Protein AF-A0A947YDY1-F1 (afdb_monomer)

Secondary structure (DSSP, 8-state):
--HHHHHHHHHHHHHHTT-SEEEEE--HHHHHHHHHHHHTTSEEEEEEES-SSGGG-EEEEEEPEETTEES--

Radius of gyration: 11.91 Å; Cα contacts (8 Å, |Δi|>4): 106; chains: 1; bounding box: 31×21×30 Å

Sequence (73 aa):
MDPISDLLTIIRNGYSAKKEIVSVNYSKVKHALVNTLRENGYLDDIKIEGKKEIANKKLVITLKYINNTPAIT

Foldseek 3Di:
DDPQVVLVVQLVVCLVVVHQKDKDQDDPVSVVVLVVCVVVVQWPDWDWDADPDSRGIMIMTGGDDDPSHRSRD

Nearest PDB structures (foldseek):
  8cwo-assembly1_H  TM=8.876E-01  e=5.192E-06  Cutibacterium acnes
  8rdw-assembly1_BQ  TM=9.314E-01  e=1.481E-05  Psychrobacter urativorans
  4pdb-assembly1_A  TM=8.982E-01  e=1.299E-05  Bacillus anthracis str. Sterne
  6yef-assembly1_h  TM=9.108E-01  e=1.129E-04  Staphylococcus aureus subsp. aureus NCTC 8325
  7pah-assembly1_G  TM=8.485E-01  e=6.262E-05  Mycoplasmoides pneumoniae M129

Solvent-accessible surface area (backbone atoms only — not comparable to full-atom values): 4246 Å² total; per-residue (Å²): 136,58,75,64,63,52,49,52,50,51,52,47,50,29,51,76,66,70,39,59,64,47,77,44,77,46,42,76,69,58,50,55,51,54,49,52,40,30,75,74,63,40,29,67,49,77,47,80,48,63,59,96,51,64,91,59,22,28,33,36,36,31,55,35,68,57,91,93,36,62,64,68,132

pLDDT: mean 82.19, std 11.0, range [50.75, 92.06]

Structure (mmCIF, N/CA/C/O backbone):
data_AF-A0A947YDY1-F1
#
_entry.id   AF-A0A947YDY1-F1
#
loop_
_atom_site.group_PDB
_atom_site.id
_atom_site.type_symbol
_atom_site.label_atom_id
_atom_site.label_alt_id
_atom_site.label_comp_id
_atom_site.label_asym_id
_atom_site.label_entity_id
_atom_site.label_seq_id
_atom_site.pdbx_PDB_ins_code
_atom_site.Cartn_x
_atom_site.Cartn_y
_atom_site.Cartn_z
_atom_site.occupancy
_atom_site.B_iso_or_equiv
_atom_site.auth_seq_id
_atom_site.auth_comp_id
_atom_site.auth_asym_id
_atom_site.auth_atom_id
_atom_site.pdbx_PDB_model_num
ATOM 1 N N . MET A 1 1 ? 17.519 -11.400 2.132 1.00 53.28 1 MET A N 1
ATOM 2 C CA . MET A 1 1 ? 16.673 -10.251 2.518 1.00 53.28 1 MET A CA 1
ATOM 3 C C . MET A 1 1 ? 15.582 -10.157 1.471 1.00 53.28 1 MET A C 1
ATOM 5 O O . MET A 1 1 ? 15.872 -9.781 0.342 1.00 53.28 1 MET A O 1
ATOM 9 N N . ASP A 1 2 ? 14.386 -10.643 1.796 1.00 77.44 2 ASP A N 1
ATOM 10 C CA . ASP A 1 2 ? 13.321 -10.848 0.814 1.00 77.44 2 ASP A CA 1
ATOM 11 C C . ASP A 1 2 ? 12.551 -9.549 0.539 1.00 77.44 2 ASP A C 1
ATOM 13 O O . ASP A 1 2 ? 11.951 -8.989 1.462 1.00 77.44 2 ASP A O 1
ATOM 17 N N . PRO A 1 3 ? 12.513 -9.059 -0.713 1.00 75.12 3 PRO A N 1
ATOM 18 C CA . PRO A 1 3 ? 11.867 -7.790 -1.050 1.00 75.12 3 PRO A CA 1
ATOM 19 C C . PRO A 1 3 ? 10.342 -7.810 -0.858 1.00 75.12 3 PRO A C 1
ATOM 21 O O . PRO A 1 3 ? 9.726 -6.744 -0.811 1.00 75.12 3 PRO A O 1
ATOM 24 N N . ILE A 1 4 ? 9.744 -9.001 -0.765 1.00 82.88 4 ILE A N 1
ATOM 25 C CA . ILE A 1 4 ? 8.317 -9.221 -0.504 1.00 82.88 4 ILE A CA 1
ATOM 26 C C . ILE A 1 4 ? 8.017 -9.090 0.993 1.00 82.88 4 ILE A C 1
ATOM 28 O O . ILE A 1 4 ? 7.155 -8.297 1.370 1.00 82.88 4 ILE A O 1
ATOM 32 N N . SER A 1 5 ? 8.757 -9.800 1.850 1.00 85.31 5 SER A N 1
ATOM 33 C CA . SER A 1 5 ? 8.585 -9.719 3.309 1.00 85.31 5 SER A CA 1
ATOM 34 C C . SER A 1 5 ? 8.853 -8.315 3.847 1.00 85.31 5 SER A C 1
ATOM 36 O O . SER A 1 5 ? 8.156 -7.849 4.749 1.00 85.31 5 SER A O 1
ATOM 38 N N . ASP A 1 6 ? 9.819 -7.611 3.256 1.00 86.62 6 ASP A N 1
ATOM 39 C CA . ASP A 1 6 ? 10.102 -6.210 3.569 1.00 86.62 6 ASP A CA 1
ATOM 40 C C . ASP A 1 6 ? 8.897 -5.303 3.256 1.00 86.62 6 ASP A C 1
ATOM 42 O O . ASP A 1 6 ? 8.492 -4.490 4.085 1.00 86.62 6 ASP A O 1
ATOM 46 N N . LEU A 1 7 ? 8.236 -5.510 2.109 1.00 87.81 7 LEU A N 1
ATOM 47 C CA . LEU A 1 7 ? 7.046 -4.744 1.730 1.00 87.81 7 LEU A CA 1
ATOM 48 C C . LEU A 1 7 ? 5.870 -4.990 2.681 1.00 87.81 7 LEU A C 1
ATOM 50 O O . LEU A 1 7 ? 5.225 -4.035 3.110 1.00 87.81 7 LEU A O 1
ATOM 54 N N . LEU A 1 8 ? 5.610 -6.251 3.034 1.00 87.06 8 LEU A N 1
ATOM 55 C CA . LEU A 1 8 ? 4.559 -6.603 3.992 1.00 87.06 8 LEU A CA 1
ATOM 56 C C . LEU A 1 8 ? 4.835 -5.986 5.366 1.00 87.06 8 LEU A C 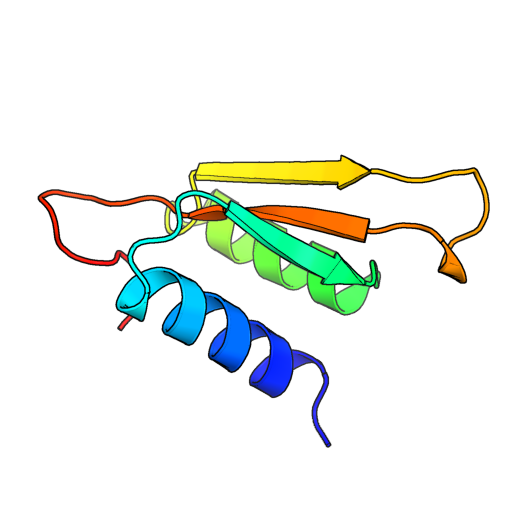1
ATOM 58 O O . LEU A 1 8 ? 3.930 -5.433 5.988 1.00 87.06 8 LEU A O 1
ATOM 62 N N . THR A 1 9 ? 6.096 -5.999 5.802 1.00 89.50 9 THR A N 1
ATOM 63 C CA . THR A 1 9 ? 6.517 -5.359 7.054 1.00 89.50 9 THR A CA 1
ATOM 64 C C . THR A 1 9 ? 6.257 -3.853 7.023 1.00 89.50 9 THR A C 1
ATOM 66 O O . THR A 1 9 ? 5.715 -3.307 7.983 1.00 89.50 9 THR A O 1
ATOM 69 N N . ILE A 1 10 ? 6.572 -3.174 5.915 1.00 89.56 10 ILE A N 1
ATOM 70 C CA . ILE A 1 10 ? 6.305 -1.738 5.744 1.00 89.56 10 ILE A CA 1
ATOM 71 C C . ILE A 1 10 ? 4.802 -1.443 5.773 1.00 89.56 10 ILE A C 1
ATOM 73 O O . ILE A 1 10 ? 4.388 -0.500 6.445 1.00 89.56 10 ILE A O 1
ATOM 77 N N . ILE A 1 11 ? 3.985 -2.242 5.082 1.00 88.31 11 ILE A N 1
ATOM 78 C CA . ILE A 1 11 ? 2.523 -2.084 5.058 1.00 88.31 11 ILE A CA 1
ATOM 79 C C . ILE A 1 11 ? 1.947 -2.270 6.465 1.00 88.31 11 ILE A C 1
ATOM 81 O O . ILE A 1 11 ? 1.205 -1.412 6.938 1.00 88.31 11 ILE A O 1
ATOM 85 N N . ARG A 1 12 ? 2.351 -3.330 7.174 1.00 87.31 12 ARG A N 1
ATOM 86 C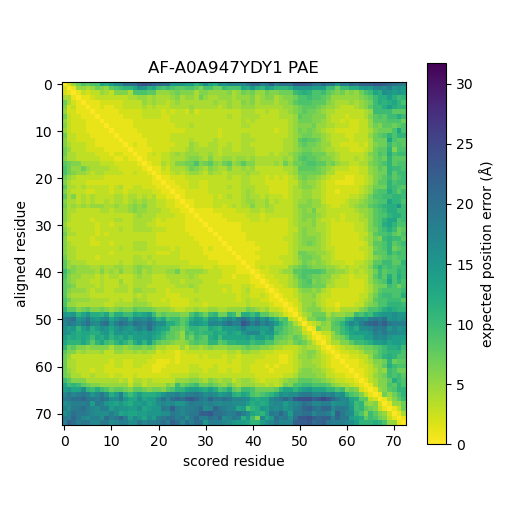 CA . ARG A 1 12 ? 1.923 -3.597 8.554 1.00 87.31 12 ARG A CA 1
ATOM 87 C C . ARG A 1 12 ? 2.321 -2.466 9.498 1.00 87.31 12 ARG A C 1
ATOM 89 O O . ARG A 1 12 ? 1.500 -1.993 10.277 1.00 87.31 12 ARG A O 1
ATOM 96 N N . ASN A 1 13 ? 3.555 -1.977 9.385 1.00 88.75 13 ASN A N 1
ATOM 97 C CA . ASN A 1 13 ? 4.020 -0.828 10.158 1.00 88.75 13 ASN A CA 1
ATOM 98 C C . ASN A 1 13 ? 3.244 0.449 9.804 1.00 88.75 13 ASN A C 1
ATOM 100 O O . ASN A 1 13 ? 2.967 1.249 10.692 1.00 88.75 13 ASN A O 1
ATOM 104 N N . GLY A 1 14 ? 2.863 0.637 8.538 1.00 88.12 14 GLY A N 1
ATOM 105 C CA . GLY A 1 14 ? 1.980 1.719 8.103 1.00 88.12 14 GLY A CA 1
ATOM 106 C C . GLY A 1 14 ? 0.608 1.646 8.773 1.00 88.12 14 GLY A C 1
ATOM 107 O O . GLY A 1 14 ? 0.149 2.646 9.326 1.00 88.12 14 GLY A O 1
ATOM 108 N N . TYR A 1 15 ? 0.018 0.449 8.829 1.00 85.12 15 TYR A N 1
ATOM 109 C CA . TYR A 1 15 ? -1.225 0.198 9.554 1.00 85.12 15 TYR A CA 1
ATOM 110 C C . TYR A 1 15 ? -1.099 0.497 11.047 1.00 85.12 15 TYR A C 1
ATOM 112 O O . TYR A 1 15 ? -1.905 1.263 11.578 1.00 85.12 15 TYR A O 1
ATOM 120 N N . SER A 1 16 ? -0.074 -0.043 11.715 1.00 84.75 16 SER A N 1
ATOM 121 C CA . SER A 1 16 ? 0.179 0.198 13.143 1.00 84.75 16 SER A CA 1
ATOM 122 C C . SER A 1 16 ? 0.449 1.671 13.454 1.00 84.75 16 SER A C 1
ATOM 124 O O . SER A 1 16 ? 0.027 2.164 14.495 1.00 84.75 16 SER A O 1
ATOM 126 N N . ALA A 1 17 ? 1.105 2.393 12.544 1.00 87.75 17 ALA A N 1
ATOM 127 C CA . ALA A 1 17 ? 1.359 3.825 12.660 1.00 87.75 17 ALA A CA 1
ATOM 128 C C . ALA A 1 17 ? 0.160 4.702 12.248 1.00 87.75 17 ALA A C 1
ATOM 130 O O . ALA A 1 17 ? 0.302 5.923 12.222 1.00 87.75 17 ALA A O 1
ATOM 131 N N . LYS A 1 18 ? -0.995 4.104 11.908 1.00 84.31 18 LYS A N 1
ATOM 132 C CA . LYS A 1 18 ? -2.201 4.794 11.413 1.00 84.31 18 LYS A CA 1
ATOM 133 C C . LYS A 1 18 ? -1.915 5.743 10.240 1.00 84.31 18 LYS A C 1
ATOM 135 O O . LYS A 1 18 ? -2.483 6.828 10.159 1.00 84.31 18 LYS A O 1
ATOM 140 N N . LYS A 1 19 ? -1.000 5.355 9.347 1.00 87.94 19 LYS A N 1
ATOM 141 C CA . LYS A 1 19 ? -0.685 6.130 8.144 1.00 87.94 19 LYS A CA 1
ATOM 142 C C . LYS A 1 19 ? -1.705 5.848 7.054 1.00 87.94 19 LYS A C 1
ATOM 144 O O . LYS A 1 19 ? -1.948 4.702 6.716 1.00 87.94 19 LYS A O 1
ATOM 149 N N . GLU A 1 20 ? -2.201 6.892 6.412 1.00 87.00 20 GLU A N 1
ATOM 150 C CA . GLU A 1 20 ? -3.080 6.734 5.247 1.00 87.00 20 GLU A CA 1
ATOM 151 C C . GLU A 1 20 ? -2.311 6.255 4.008 1.00 87.00 20 GLU A C 1
ATOM 153 O O . GLU A 1 20 ? -2.849 5.547 3.164 1.00 87.00 20 GLU A O 1
ATOM 158 N N . ILE A 1 21 ? -1.025 6.603 3.918 1.00 89.94 21 ILE A N 1
ATOM 159 C CA . ILE A 1 21 ? -0.173 6.332 2.760 1.00 89.94 21 ILE A CA 1
ATOM 160 C C . ILE A 1 21 ? 1.213 5.844 3.178 1.00 89.94 21 ILE A C 1
ATOM 162 O O . ILE A 1 21 ? 1.842 6.369 4.102 1.00 89.94 21 ILE A O 1
ATOM 166 N N . VAL A 1 22 ? 1.725 4.862 2.440 1.00 91.31 22 VAL A N 1
ATOM 167 C CA . VAL A 1 22 ? 3.107 4.384 2.531 1.00 91.31 22 VAL A CA 1
ATOM 168 C C . VAL A 1 22 ? 3.777 4.483 1.167 1.00 91.31 22 VAL A C 1
ATOM 170 O O . VAL A 1 22 ? 3.154 4.243 0.137 1.00 91.31 22 VAL A O 1
ATOM 173 N N . SER A 1 23 ? 5.054 4.859 1.143 1.00 90.00 23 SER A N 1
ATOM 174 C CA . SER A 1 23 ? 5.825 4.973 -0.095 1.00 90.00 23 SER A CA 1
ATOM 175 C C . SER A 1 23 ? 7.042 4.062 -0.055 1.00 90.00 23 SER A C 1
ATOM 177 O O . SER A 1 23 ? 7.770 4.005 0.935 1.00 90.00 23 SER A O 1
ATOM 179 N N . VAL A 1 24 ? 7.255 3.331 -1.144 1.00 90.00 24 VAL A N 1
ATOM 180 C CA . VAL A 1 24 ? 8.380 2.408 -1.316 1.00 90.00 24 VAL A CA 1
ATOM 181 C C . VAL A 1 24 ? 9.007 2.596 -2.689 1.00 90.00 24 VAL A C 1
ATOM 183 O O . VAL A 1 24 ? 8.385 3.139 -3.597 1.00 90.00 24 VAL A O 1
ATOM 186 N N . ASN A 1 25 ? 10.240 2.132 -2.878 1.00 88.62 25 ASN A N 1
ATOM 187 C CA . ASN A 1 25 ? 10.846 2.128 -4.210 1.00 88.62 25 ASN A CA 1
ATOM 188 C C . ASN A 1 25 ? 10.068 1.198 -5.146 1.00 88.62 25 ASN A C 1
ATOM 190 O O . ASN A 1 25 ? 9.686 0.084 -4.767 1.00 88.62 25 ASN A O 1
ATOM 194 N N . TYR A 1 26 ? 9.851 1.653 -6.375 1.00 87.88 26 TYR A N 1
ATOM 195 C CA . TYR A 1 26 ? 9.154 0.879 -7.384 1.00 87.88 26 TYR A CA 1
ATOM 196 C C . TYR A 1 26 ? 9.980 -0.345 -7.783 1.00 87.88 26 TYR A C 1
ATOM 198 O O . TYR A 1 26 ? 11.167 -0.271 -8.093 1.00 87.88 26 TYR A O 1
ATOM 206 N N . SER A 1 27 ? 9.311 -1.486 -7.832 1.00 86.81 27 SER A N 1
ATOM 207 C CA . SER A 1 27 ? 9.817 -2.704 -8.447 1.00 86.81 27 SER A CA 1
ATOM 208 C C . SER A 1 27 ? 8.641 -3.417 -9.090 1.00 86.81 27 SER A C 1
ATOM 210 O O . SER A 1 27 ? 7.540 -3.391 -8.540 1.00 86.81 27 SER A O 1
ATOM 212 N N . LYS A 1 28 ? 8.865 -4.078 -10.231 1.00 85.94 28 LYS A N 1
ATOM 213 C CA . LYS A 1 28 ? 7.817 -4.854 -10.912 1.00 85.94 28 LYS A CA 1
ATOM 214 C C . LYS A 1 28 ? 7.185 -5.887 -9.971 1.00 85.94 28 LYS A C 1
ATOM 216 O O . LYS A 1 28 ? 5.968 -6.018 -9.946 1.00 85.94 28 LYS A O 1
ATOM 221 N N . VAL A 1 29 ? 8.007 -6.546 -9.148 1.00 88.31 29 VAL A N 1
ATOM 222 C CA . VAL A 1 29 ? 7.555 -7.550 -8.169 1.00 88.31 29 VAL A CA 1
ATOM 223 C C . VAL A 1 29 ? 6.699 -6.909 -7.076 1.00 88.31 29 VAL A C 1
ATOM 225 O O . VAL A 1 29 ? 5.602 -7.379 -6.793 1.00 88.31 29 VAL A O 1
ATOM 228 N N . LYS A 1 30 ? 7.167 -5.791 -6.500 1.00 88.00 30 LYS A N 1
ATOM 229 C CA . LYS A 1 30 ? 6.431 -5.062 -5.455 1.00 88.00 30 LYS A CA 1
ATOM 230 C C . LYS A 1 30 ? 5.095 -4.540 -5.981 1.00 88.00 30 LYS A C 1
ATOM 232 O O . LYS A 1 30 ? 4.094 -4.675 -5.293 1.00 88.00 30 LYS A O 1
ATOM 237 N N . HIS A 1 31 ? 5.081 -4.002 -7.201 1.00 89.75 31 HIS A N 1
ATOM 238 C CA . HI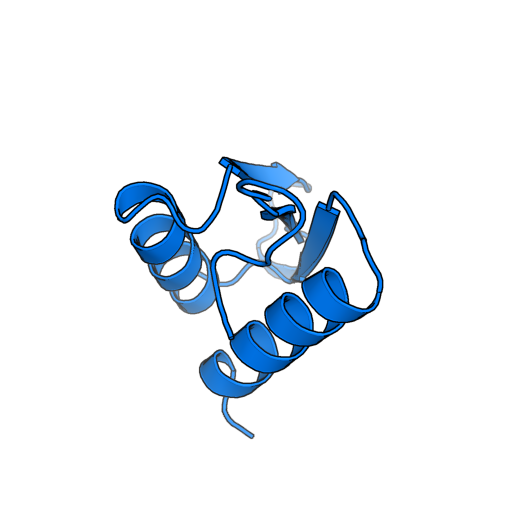S A 1 31 ? 3.876 -3.501 -7.857 1.00 89.75 31 HIS A CA 1
ATOM 239 C C . HIS A 1 31 ? 2.839 -4.601 -8.098 1.00 89.75 31 HIS A C 1
ATOM 241 O O . HIS A 1 31 ? 1.687 -4.413 -7.727 1.00 89.75 31 HIS A O 1
ATOM 247 N N . ALA A 1 32 ? 3.242 -5.755 -8.642 1.00 90.38 32 ALA A N 1
ATOM 248 C CA . ALA A 1 32 ? 2.334 -6.887 -8.842 1.00 90.38 32 ALA A CA 1
ATOM 249 C C . ALA A 1 32 ? 1.702 -7.359 -7.519 1.00 90.38 32 ALA A C 1
ATOM 251 O O . ALA A 1 32 ? 0.501 -7.626 -7.459 1.00 90.38 32 ALA A O 1
ATOM 252 N N . LEU A 1 33 ? 2.496 -7.389 -6.443 1.00 89.06 33 LEU A N 1
ATOM 253 C CA . LEU A 1 33 ? 2.021 -7.771 -5.117 1.00 89.06 33 LEU A CA 1
ATOM 254 C C . LEU A 1 33 ? 0.990 -6.781 -4.556 1.00 89.06 33 LEU A C 1
ATOM 256 O O . LEU A 1 33 ? -0.104 -7.201 -4.187 1.00 89.06 33 LEU A O 1
ATOM 260 N N . VAL A 1 34 ? 1.288 -5.475 -4.514 1.00 90.62 34 VAL A N 1
ATOM 261 C CA . VAL A 1 34 ? 0.290 -4.503 -4.024 1.00 90.62 34 VAL A CA 1
ATOM 262 C C . VAL A 1 34 ? -0.916 -4.379 -4.943 1.00 90.62 34 VAL A C 1
ATOM 264 O O . VAL A 1 34 ? -2.007 -4.124 -4.448 1.00 90.62 34 VAL A O 1
ATOM 267 N N . ASN A 1 35 ? -0.769 -4.601 -6.251 1.00 91.12 35 ASN A N 1
ATOM 268 C CA . ASN A 1 35 ? -1.924 -4.642 -7.140 1.00 91.12 35 ASN A CA 1
ATOM 269 C C . ASN A 1 35 ? -2.851 -5.801 -6.765 1.00 91.12 35 ASN A C 1
ATOM 271 O O . ASN A 1 35 ? -4.039 -5.583 -6.577 1.00 91.12 35 ASN A O 1
ATOM 275 N N . THR A 1 36 ? -2.292 -6.989 -6.518 1.00 90.44 36 THR A N 1
ATOM 276 C CA . THR A 1 36 ? -3.066 -8.146 -6.040 1.00 90.44 36 THR A CA 1
ATOM 277 C C . THR A 1 36 ? -3.764 -7.841 -4.710 1.00 90.44 36 THR A C 1
ATOM 279 O O . THR A 1 36 ? -4.947 -8.131 -4.548 1.00 90.44 36 THR A O 1
ATOM 282 N N . LEU A 1 37 ? -3.066 -7.214 -3.756 1.00 88.06 37 LEU A N 1
ATOM 283 C CA . LEU A 1 37 ? -3.654 -6.826 -2.467 1.00 88.06 37 LEU A CA 1
ATOM 284 C C . LEU A 1 37 ? -4.786 -5.797 -2.628 1.00 88.06 37 LEU A C 1
ATOM 286 O O . LEU A 1 37 ? -5.809 -5.899 -1.953 1.00 88.06 37 LEU A O 1
ATOM 290 N N . ARG A 1 38 ? -4.632 -4.830 -3.539 1.00 88.69 38 ARG A N 1
ATOM 291 C CA . ARG A 1 38 ? -5.680 -3.865 -3.894 1.00 88.69 38 ARG A CA 1
ATOM 292 C C . ARG A 1 38 ? -6.892 -4.553 -4.515 1.00 88.69 38 ARG A C 1
ATOM 294 O O . ARG A 1 38 ? -8.009 -4.273 -4.101 1.00 88.69 38 ARG A O 1
ATOM 301 N N . GLU A 1 39 ? -6.686 -5.465 -5.463 1.00 88.19 39 GLU A N 1
ATOM 302 C CA . GLU A 1 39 ? -7.771 -6.204 -6.125 1.00 88.19 39 GLU A CA 1
ATOM 303 C C . GLU A 1 39 ? -8.562 -7.079 -5.148 1.00 88.19 39 GLU A C 1
ATOM 305 O O . GLU A 1 39 ? -9.780 -7.183 -5.256 1.00 88.19 39 GLU A O 1
ATOM 310 N N . ASN A 1 40 ? -7.896 -7.632 -4.132 1.00 85.88 40 ASN A N 1
ATOM 311 C CA . ASN A 1 40 ? -8.556 -8.351 -3.040 1.00 85.88 40 ASN A CA 1
ATOM 312 C C . ASN A 1 40 ? -9.216 -7.416 -2.004 1.00 85.88 40 ASN A C 1
ATOM 314 O O . ASN A 1 40 ? -9.827 -7.881 -1.045 1.00 85.88 40 ASN A O 1
ATOM 318 N N . GLY A 1 41 ? -9.110 -6.096 -2.176 1.00 82.81 41 GLY A N 1
ATOM 319 C CA . GLY A 1 41 ? -9.768 -5.105 -1.331 1.00 82.81 41 GLY A CA 1
ATOM 320 C C . GLY A 1 41 ? -9.043 -4.781 -0.026 1.00 82.81 41 GLY A C 1
ATOM 321 O O . GLY A 1 41 ? -9.659 -4.165 0.845 1.00 82.81 41 GLY A O 1
ATOM 322 N N . TYR A 1 42 ? -7.768 -5.159 0.109 1.00 83.50 42 TYR A N 1
ATOM 323 C CA . TYR A 1 42 ? -6.942 -4.846 1.280 1.00 83.50 42 TYR A CA 1
ATOM 324 C C . TYR A 1 42 ? -6.338 -3.440 1.234 1.00 83.50 42 TYR A C 1
ATOM 326 O O . TYR A 1 42 ? -6.128 -2.823 2.272 1.00 83.50 42 TYR A O 1
ATOM 334 N N . LEU A 1 43 ? -6.051 -2.936 0.035 1.00 88.81 43 LEU A N 1
ATOM 335 C CA . LEU A 1 43 ? -5.509 -1.596 -0.196 1.00 88.81 43 LEU A CA 1
ATOM 336 C C . LEU A 1 43 ? -6.557 -0.738 -0.903 1.00 88.81 43 LEU A C 1
ATOM 338 O O . LEU A 1 43 ? -7.425 -1.268 -1.594 1.00 88.81 43 LEU A O 1
ATOM 342 N N . ASP A 1 44 ? -6.479 0.574 -0.713 1.00 88.44 44 ASP A N 1
ATOM 343 C CA . ASP A 1 44 ? -7.451 1.512 -1.274 1.00 88.44 44 ASP A CA 1
ATOM 344 C C . ASP A 1 44 ? -7.047 1.898 -2.703 1.00 88.44 44 ASP A C 1
ATOM 346 O O . ASP A 1 44 ? -7.743 1.606 -3.676 1.00 88.44 44 ASP A O 1
ATOM 350 N N . ASP A 1 45 ? -5.838 2.441 -2.842 1.00 89.50 45 ASP A N 1
ATOM 351 C CA . ASP A 1 45 ? -5.293 2.888 -4.119 1.00 89.50 45 ASP A CA 1
ATOM 352 C C . ASP A 1 45 ? -3.777 2.677 -4.191 1.00 89.50 45 ASP A C 1
ATOM 354 O O . ASP A 1 45 ? -3.089 2.584 -3.171 1.00 89.50 45 ASP A O 1
ATOM 358 N N . ILE A 1 46 ? -3.242 2.589 -5.410 1.00 91.12 46 ILE A N 1
ATOM 359 C CA . ILE A 1 46 ? -1.799 2.542 -5.653 1.00 91.12 46 ILE A CA 1
ATOM 360 C C . ILE A 1 46 ? -1.425 3.522 -6.766 1.00 91.12 46 ILE A C 1
ATOM 362 O O . ILE A 1 46 ? -2.004 3.513 -7.851 1.00 91.12 46 ILE A O 1
ATOM 366 N N . LYS A 1 47 ? -0.398 4.337 -6.526 1.00 90.38 47 LYS A N 1
ATOM 367 C CA . LYS A 1 47 ? 0.148 5.304 -7.481 1.00 90.38 47 LYS A CA 1
ATOM 368 C C . LYS A 1 47 ? 1.629 5.074 -7.699 1.00 90.38 47 LYS A C 1
ATOM 370 O O . LYS A 1 47 ? 2.377 4.776 -6.775 1.00 90.38 47 LYS A O 1
ATOM 375 N N . ILE A 1 48 ? 2.066 5.235 -8.941 1.00 89.12 48 ILE A N 1
ATOM 376 C CA . ILE A 1 48 ? 3.485 5.212 -9.287 1.00 89.12 48 ILE A CA 1
ATOM 377 C C . ILE A 1 48 ? 3.905 6.658 -9.532 1.00 89.12 48 ILE A C 1
ATOM 379 O O . ILE A 1 48 ? 3.457 7.278 -10.492 1.00 89.12 48 ILE A O 1
ATOM 383 N N . GLU A 1 49 ? 4.770 7.184 -8.674 1.00 85.38 49 GLU A N 1
ATOM 384 C CA . GLU A 1 49 ? 5.294 8.546 -8.765 1.00 85.38 49 GLU A CA 1
ATOM 385 C C . GLU A 1 49 ? 6.787 8.523 -9.092 1.00 85.38 49 GLU A C 1
ATOM 387 O O . GLU A 1 49 ? 7.545 7.767 -8.497 1.00 85.38 49 GLU A O 1
ATOM 392 N N . GLY A 1 50 ? 7.248 9.350 -10.031 1.00 75.69 50 GLY A N 1
ATOM 393 C CA . GLY A 1 50 ? 8.675 9.477 -10.346 1.00 75.69 50 GLY A CA 1
ATOM 394 C C . GLY A 1 50 ? 8.973 9.657 -11.833 1.00 75.69 50 GLY A C 1
ATOM 395 O O . GLY A 1 50 ? 8.116 9.463 -12.695 1.00 75.69 50 GLY A O 1
ATOM 396 N N . LYS A 1 51 ? 10.213 10.062 -12.138 1.00 67.75 51 LYS A N 1
ATOM 397 C CA . LYS A 1 51 ? 10.685 10.325 -13.511 1.00 67.75 51 LYS A CA 1
ATOM 398 C C . LYS A 1 51 ? 10.913 9.018 -14.296 1.00 67.75 51 LYS A C 1
ATOM 400 O O . LYS A 1 51 ? 10.820 7.926 -13.746 1.00 67.75 51 LYS A O 1
ATOM 405 N N . LYS A 1 52 ? 11.191 9.131 -15.607 1.00 63.78 52 LYS A N 1
ATOM 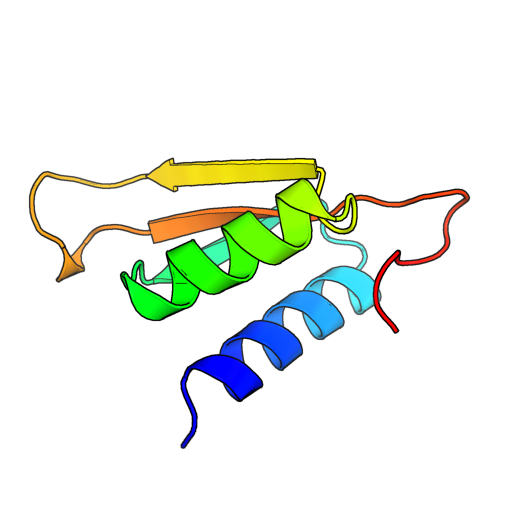406 C CA . LYS A 1 52 ? 11.282 8.012 -16.578 1.00 63.78 52 LYS A CA 1
ATOM 407 C C . LYS A 1 52 ? 12.147 6.822 -16.118 1.00 63.78 52 LYS A C 1
ATOM 409 O O . LYS A 1 52 ? 11.850 5.692 -16.501 1.00 63.78 52 LYS A O 1
ATOM 414 N N . GLU A 1 53 ? 13.159 7.047 -15.286 1.00 71.69 53 GLU A N 1
ATOM 415 C CA . GLU A 1 53 ? 14.047 6.000 -14.776 1.00 71.69 53 GLU A CA 1
ATOM 416 C C . GLU A 1 53 ? 13.427 5.174 -13.645 1.00 71.69 53 GLU A C 1
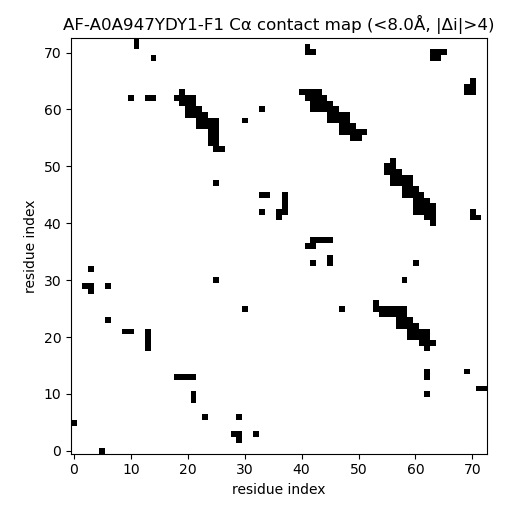ATOM 418 O O . GLU A 1 53 ? 12.975 5.702 -12.632 1.00 71.69 53 GLU A O 1
ATOM 423 N N . ILE A 1 54 ? 13.485 3.848 -13.789 1.00 67.19 54 ILE A N 1
ATOM 424 C CA . ILE A 1 54 ? 12.950 2.869 -12.827 1.00 67.19 54 ILE A CA 1
ATOM 425 C C . ILE A 1 54 ? 13.543 3.055 -11.424 1.00 67.19 54 ILE A C 1
ATOM 427 O O . ILE A 1 54 ? 12.811 2.919 -10.449 1.00 67.19 54 ILE A O 1
ATOM 431 N N . ALA A 1 55 ? 14.825 3.421 -11.321 1.00 69.75 55 ALA A N 1
ATOM 432 C CA . ALA A 1 55 ? 15.504 3.652 -10.044 1.00 69.75 55 ALA A CA 1
ATOM 433 C C . ALA A 1 55 ? 14.923 4.833 -9.245 1.00 69.75 55 ALA A C 1
ATOM 435 O O . ALA A 1 55 ? 15.005 4.848 -8.022 1.00 69.75 55 ALA A O 1
ATOM 436 N N . ASN A 1 56 ? 14.301 5.798 -9.930 1.00 74.50 56 ASN A N 1
ATOM 437 C CA . ASN A 1 56 ? 13.701 6.987 -9.323 1.00 74.50 56 ASN A CA 1
ATOM 438 C C . ASN A 1 56 ? 12.174 6.890 -9.203 1.00 74.50 56 ASN A C 1
ATOM 440 O O . ASN A 1 56 ? 11.530 7.842 -8.756 1.00 74.50 56 ASN A O 1
ATOM 444 N N . LYS A 1 57 ? 11.576 5.765 -9.614 1.00 85.00 57 LYS A N 1
ATOM 445 C CA . LYS A 1 57 ? 10.147 5.523 -9.436 1.00 85.00 57 LYS A CA 1
ATOM 446 C C . LYS A 1 57 ? 9.878 5.075 -8.005 1.00 85.00 57 LYS A C 1
ATOM 448 O O . LYS A 1 57 ? 10.536 4.188 -7.464 1.00 85.00 57 LYS A O 1
ATOM 453 N N . LYS A 1 58 ? 8.855 5.666 -7.413 1.00 88.56 58 LYS A N 1
ATOM 454 C CA . LYS A 1 58 ? 8.277 5.323 -6.124 1.00 88.56 58 LYS A CA 1
ATOM 455 C C . LYS A 1 58 ? 6.881 4.774 -6.344 1.00 88.56 58 LYS A C 1
ATOM 457 O O . LYS A 1 58 ? 6.159 5.179 -7.248 1.00 88.56 58 LYS A O 1
ATOM 462 N N . LEU A 1 59 ? 6.523 3.820 -5.510 1.00 89.81 59 LEU A N 1
ATOM 463 C CA . LEU A 1 59 ? 5.204 3.239 -5.428 1.00 89.81 59 LEU A CA 1
ATOM 464 C C . LEU A 1 59 ? 4.575 3.753 -4.138 1.00 89.81 59 LEU A C 1
ATOM 466 O O . LEU A 1 59 ? 5.046 3.446 -3.043 1.00 89.81 59 LEU A O 1
ATOM 470 N N . VAL A 1 60 ? 3.558 4.582 -4.296 1.00 90.94 60 VAL A N 1
ATOM 471 C CA . VAL A 1 60 ? 2.744 5.138 -3.225 1.00 90.94 60 VAL A CA 1
ATOM 472 C C . VAL A 1 60 ? 1.510 4.264 -3.091 1.00 90.94 60 VAL A C 1
ATOM 474 O O . VAL A 1 60 ? 0.826 3.990 -4.070 1.00 90.94 60 VAL A O 1
ATOM 477 N N . ILE A 1 61 ? 1.265 3.777 -1.887 1.00 92.06 61 ILE A N 1
ATOM 478 C CA . ILE A 1 61 ? 0.207 2.826 -1.576 1.00 92.06 61 ILE A CA 1
ATOM 479 C C . ILE A 1 61 ? -0.685 3.478 -0.527 1.00 92.06 61 ILE A C 1
ATOM 481 O O . ILE A 1 61 ? -0.199 3.843 0.545 1.00 92.06 61 ILE A O 1
ATOM 485 N N . THR A 1 62 ? -1.969 3.602 -0.831 1.00 91.25 62 THR A N 1
ATOM 486 C CA . THR A 1 62 ? -2.996 4.083 0.090 1.00 91.25 62 THR A CA 1
ATOM 487 C C . THR A 1 62 ? -3.556 2.894 0.863 1.00 91.25 62 THR A C 1
ATOM 489 O O . THR A 1 62 ? -4.071 1.932 0.282 1.00 91.25 62 THR A O 1
ATOM 492 N N . LEU A 1 63 ? -3.412 2.936 2.184 1.00 89.38 63 LEU A N 1
ATOM 493 C CA . LEU A 1 63 ? -3.858 1.881 3.083 1.00 89.38 63 LEU A CA 1
ATOM 494 C C . LEU A 1 63 ? -5.361 2.010 3.324 1.00 89.38 63 LEU A C 1
ATOM 496 O O . LEU A 1 63 ? -5.852 3.070 3.705 1.00 89.38 63 LEU A O 1
ATOM 500 N N . LYS A 1 64 ? -6.094 0.911 3.133 1.00 84.75 64 LYS A N 1
ATOM 501 C CA . LYS A 1 64 ? -7.532 0.873 3.396 1.00 84.75 64 LYS A CA 1
ATOM 502 C C . LYS A 1 64 ? -7.802 0.481 4.839 1.00 84.75 64 LYS A C 1
ATOM 504 O O . LYS A 1 64 ? -7.306 -0.546 5.306 1.00 84.75 64 LYS A O 1
ATOM 509 N N . TYR A 1 65 ? -8.642 1.258 5.510 1.00 76.75 65 TYR A N 1
ATOM 510 C CA . TYR A 1 65 ? -9.111 0.989 6.864 1.00 76.75 65 TYR A CA 1
ATOM 511 C C . TYR A 1 65 ? -10.601 0.656 6.821 1.00 76.75 65 TYR A C 1
ATOM 513 O O . TYR A 1 65 ? -11.396 1.443 6.311 1.00 76.75 65 TYR A O 1
ATOM 521 N N . ILE A 1 66 ? -10.993 -0.499 7.360 1.00 66.94 66 ILE A N 1
ATOM 522 C CA . ILE A 1 66 ? -12.401 -0.901 7.450 1.00 66.94 66 ILE A CA 1
ATOM 523 C C . ILE A 1 66 ? -12.760 -0.947 8.936 1.00 66.94 66 ILE A C 1
ATOM 525 O O . ILE A 1 66 ? -12.168 -1.706 9.696 1.00 66.94 66 ILE A O 1
ATOM 529 N N . ASN A 1 67 ? -13.703 -0.104 9.370 1.00 58.22 67 ASN A N 1
ATOM 530 C CA . ASN A 1 67 ? -14.162 -0.028 10.766 1.00 58.22 67 ASN A CA 1
ATOM 531 C C . ASN A 1 67 ? -13.026 0.132 11.800 1.00 58.22 67 ASN A C 1
ATOM 533 O O . ASN A 1 67 ? -12.972 -0.604 12.781 1.00 58.22 67 ASN A O 1
ATOM 537 N N 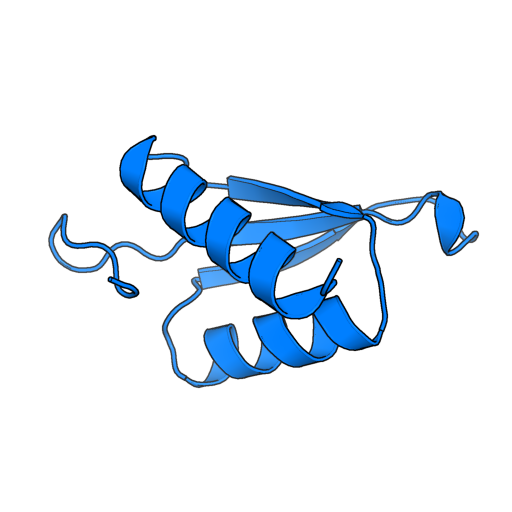. ASN A 1 68 ? -12.084 1.063 11.577 1.00 57.97 68 ASN A N 1
ATOM 538 C CA . ASN A 1 68 ? -10.902 1.276 12.443 1.00 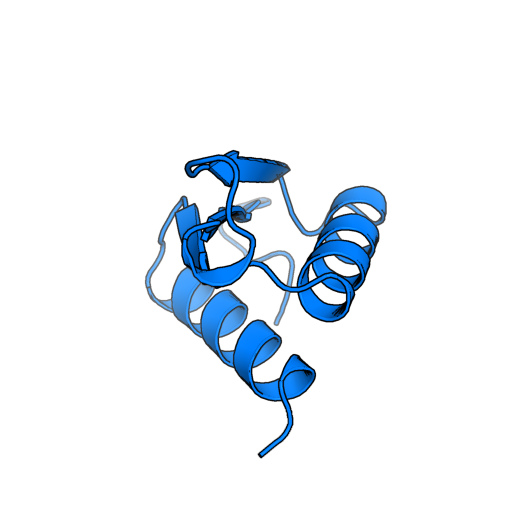57.97 68 ASN A CA 1
ATOM 539 C C . ASN A 1 68 ? -9.992 0.042 12.633 1.00 57.97 68 ASN A C 1
ATOM 541 O O . ASN A 1 68 ? -9.051 0.083 13.425 1.00 57.97 68 ASN A O 1
ATOM 545 N N . THR A 1 69 ? -10.233 -1.030 11.880 1.00 57.97 69 THR A N 1
ATOM 546 C CA . THR A 1 69 ? -9.465 -2.269 11.932 1.00 57.97 69 THR A CA 1
ATOM 547 C C . THR A 1 69 ? -8.631 -2.358 10.651 1.00 57.97 69 THR A C 1
ATOM 549 O O . THR A 1 69 ? -9.158 -2.111 9.558 1.00 57.97 69 THR A O 1
ATOM 552 N N . PRO A 1 70 ? -7.317 -2.628 10.740 1.00 58.28 70 PRO A N 1
ATOM 553 C CA . PRO A 1 70 ? -6.496 -2.785 9.549 1.00 58.28 70 PRO A CA 1
ATOM 554 C C . PRO A 1 70 ? -6.974 -4.012 8.767 1.00 58.28 70 PRO A C 1
ATOM 556 O O . PRO A 1 70 ? -7.173 -5.080 9.342 1.00 58.28 70 PRO A O 1
ATOM 559 N N . ALA A 1 71 ? -7.165 -3.864 7.453 1.00 60.44 71 ALA A N 1
ATOM 560 C CA . ALA A 1 71 ? -7.620 -4.964 6.598 1.00 60.44 71 ALA A CA 1
ATOM 561 C C . ALA A 1 71 ? -6.599 -6.121 6.525 1.00 60.44 71 ALA A C 1
ATOM 563 O O . ALA A 1 71 ? -6.953 -7.232 6.139 1.00 60.44 71 ALA A O 1
ATOM 564 N N . ILE A 1 72 ? -5.343 -5.861 6.907 1.00 58.16 72 ILE A N 1
ATOM 565 C CA . ILE A 1 72 ? -4.24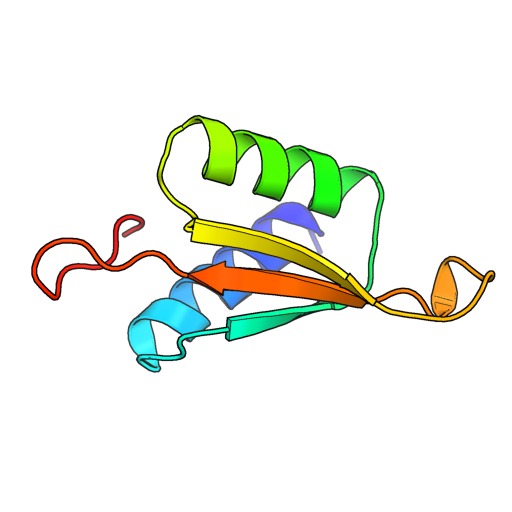2 -6.825 6.958 1.00 58.16 72 ILE A CA 1
ATOM 566 C C . ILE A 1 72 ? -3.698 -6.845 8.397 1.00 58.16 72 ILE A C 1
ATOM 568 O O . ILE A 1 72 ? -3.272 -5.803 8.899 1.00 58.16 72 ILE A O 1
ATOM 572 N N . THR A 1 73 ? -3.728 -8.011 9.051 1.00 50.75 73 THR A N 1
ATOM 573 C CA . THR A 1 73 ? -3.108 -8.278 10.369 1.00 50.75 73 THR A CA 1
ATOM 574 C C . THR A 1 73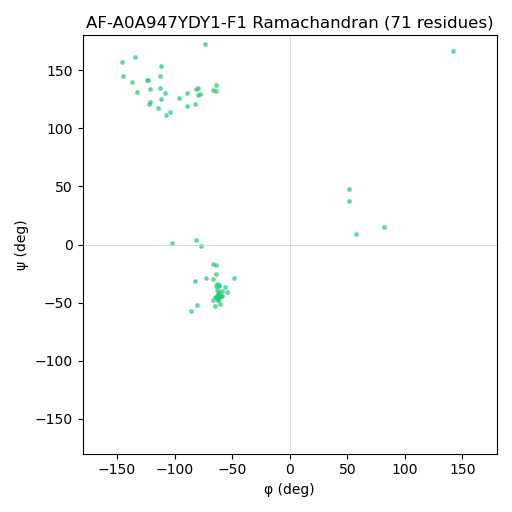 ? -1.801 -9.038 10.194 1.00 50.75 73 THR A C 1
ATOM 576 O O . THR A 1 73 ? -1.802 -9.994 9.389 1.00 50.75 73 THR A O 1
#

Mean predicted aligned error: 6.17 Å